Protein AF-X5H5M2-F1 (afdb_monomer_lite)

Secondary structure (DSSP, 8-state):
--HHHHHHHHHHHHTTT-EEEE-TTS-EEEE-TTS-EE-TT-TTTS----HHHHHHHHHHHTTS-----

Organism: Deinococcus deserti (strain DSM 17065 / CIP 109153 / LMG 22923 / VCD115) (NCBI:txid546414)

pLDDT: mean 73.3, std 14.76, range [41.56, 88.81]

Foldseek 3Di:
DDPVVCVVLCVLLVVLVWDWDQDPVRWIWIQAPVRDIDTQPDPPDDDNCDSVNSSVVSNVSSVPDPPDD

Sequence (69 aa):
MDEHQVQPYVEALQERGCLVTQHPDGRYSVTLPDGETIEPGAPSVHPQTPWSALIEACSRLNVTVPFGE

Radius of gyration: 12.43 Å; chains: 1; bounding box: 28×22×40 Å

Structure (mmCIF, N/CA/C/O backbone):
data_AF-X5H5M2-F1
#
_entry.id   AF-X5H5M2-F1
#
loop_
_atom_site.group_PDB
_atom_site.id
_atom_site.type_symbol
_atom_site.label_atom_id
_atom_site.label_alt_id
_atom_site.label_comp_id
_atom_site.label_asym_id
_atom_site.label_entity_id
_atom_site.label_seq_id
_atom_site.pdbx_PDB_ins_code
_atom_site.Cartn_x
_atom_site.Cartn_y
_atom_site.Cartn_z
_atom_site.occupancy
_atom_site.B_iso_or_equiv
_atom_site.auth_seq_id
_atom_site.auth_comp_id
_atom_site.auth_asym_id
_atom_site.auth_atom_id
_atom_site.pdbx_PDB_model_num
ATOM 1 N N . MET A 1 1 ? 11.985 -2.451 -13.593 1.00 52.97 1 MET A N 1
ATOM 2 C CA . MET A 1 1 ? 11.709 -2.494 -12.145 1.00 52.97 1 MET A CA 1
ATOM 3 C C . MET A 1 1 ? 11.629 -3.968 -11.810 1.00 52.97 1 MET A C 1
ATOM 5 O O . MET A 1 1 ? 10.705 -4.608 -12.285 1.00 52.97 1 MET A O 1
ATOM 9 N N . ASP A 1 2 ? 12.651 -4.526 -11.165 1.00 54.41 2 ASP A N 1
ATOM 10 C CA . ASP A 1 2 ? 12.702 -5.957 -10.842 1.00 54.41 2 ASP A CA 1
ATOM 11 C C . ASP A 1 2 ? 11.652 -6.310 -9.782 1.00 54.41 2 ASP A C 1
ATOM 13 O O . ASP A 1 2 ? 11.549 -5.615 -8.770 1.00 54.41 2 ASP A O 1
ATOM 17 N N . GLU A 1 3 ? 10.907 -7.399 -9.988 1.00 56.03 3 GLU A N 1
ATOM 18 C CA . GLU A 1 3 ? 9.853 -7.898 -9.084 1.00 56.03 3 GLU A CA 1
ATOM 19 C C . GLU A 1 3 ? 10.337 -8.057 -7.628 1.00 56.03 3 GLU A C 1
ATOM 21 O O . GLU A 1 3 ? 9.604 -7.764 -6.682 1.00 56.03 3 GLU A O 1
ATOM 26 N N . HIS A 1 4 ? 11.615 -8.396 -7.427 1.00 59.00 4 HIS A N 1
ATOM 27 C CA . HIS A 1 4 ? 12.238 -8.505 -6.101 1.00 59.00 4 HIS A CA 1
ATOM 28 C C . HIS A 1 4 ? 12.335 -7.183 -5.321 1.00 59.00 4 HIS A C 1
ATOM 30 O O . HIS A 1 4 ? 12.488 -7.208 -4.103 1.00 59.00 4 HIS A O 1
ATOM 36 N N . GLN A 1 5 ? 12.258 -6.025 -5.981 1.00 68.50 5 GLN A N 1
ATOM 37 C CA . GLN A 1 5 ? 12.263 -4.728 -5.294 1.00 68.50 5 GLN A CA 1
ATOM 38 C C . GLN A 1 5 ? 10.863 -4.314 -4.829 1.00 68.50 5 GLN A C 1
ATOM 40 O O . GLN A 1 5 ? 10.744 -3.425 -3.994 1.00 68.50 5 GLN A O 1
ATOM 45 N N . VAL A 1 6 ? 9.810 -4.938 -5.363 1.00 72.69 6 VAL A N 1
ATOM 46 C CA . VAL A 1 6 ? 8.417 -4.506 -5.187 1.00 72.69 6 VAL A CA 1
ATOM 47 C C . VAL A 1 6 ? 7.715 -5.266 -4.063 1.00 72.69 6 VAL A C 1
ATOM 49 O O . VAL A 1 6 ? 6.925 -4.683 -3.324 1.00 72.69 6 VAL A O 1
ATOM 52 N N . GLN A 1 7 ? 8.070 -6.541 -3.886 1.00 79.94 7 GLN A N 1
ATOM 53 C CA . GLN A 1 7 ? 7.562 -7.442 -2.848 1.00 79.94 7 GLN A CA 1
ATOM 54 C C . GLN A 1 7 ? 7.461 -6.816 -1.436 1.00 79.94 7 GLN A C 1
ATOM 56 O O . GLN A 1 7 ? 6.363 -6.835 -0.879 1.00 79.94 7 GLN A O 1
ATOM 61 N N . PRO A 1 8 ? 8.511 -6.172 -0.874 1.00 85.06 8 PRO A N 1
ATOM 62 C CA . PRO A 1 8 ? 8.414 -5.597 0.471 1.00 85.06 8 PRO A CA 1
ATOM 63 C C . PRO A 1 8 ? 7.398 -4.448 0.562 1.00 85.06 8 PRO A C 1
ATOM 65 O O . PRO A 1 8 ? 6.818 -4.214 1.621 1.00 85.06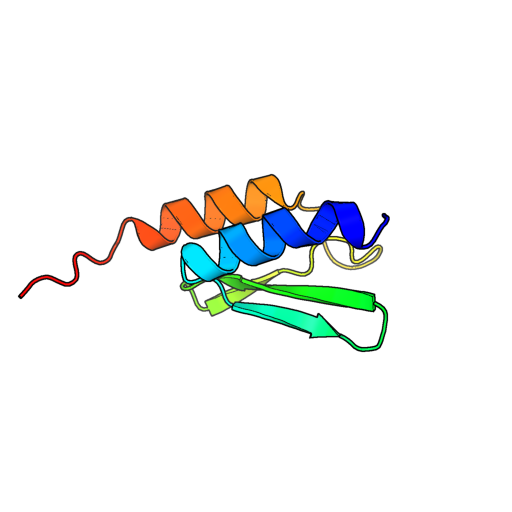 8 PRO A O 1
ATOM 68 N N . TYR A 1 9 ? 7.154 -3.727 -0.537 1.00 84.56 9 TYR A N 1
ATOM 69 C CA . TYR A 1 9 ? 6.137 -2.679 -0.570 1.00 84.56 9 TYR A CA 1
ATOM 70 C C . TYR A 1 9 ? 4.722 -3.254 -0.644 1.00 84.56 9 TYR A C 1
ATOM 72 O O . TYR A 1 9 ? 3.814 -2.715 -0.016 1.00 84.56 9 TYR A O 1
ATOM 80 N N . VAL A 1 10 ? 4.542 -4.346 -1.394 1.00 84.00 10 VAL A N 1
ATOM 81 C CA . VAL A 1 10 ? 3.274 -5.083 -1.477 1.00 84.00 10 VAL A CA 1
ATOM 82 C C . VAL A 1 10 ? 2.862 -5.575 -0.090 1.00 84.00 10 VAL A C 1
ATOM 84 O O . VAL A 1 10 ? 1.748 -5.295 0.346 1.00 84.00 10 VAL A O 1
ATOM 87 N N . GLU A 1 11 ? 3.779 -6.233 0.622 1.00 86.88 11 GLU A N 1
ATOM 88 C CA . GLU A 1 11 ? 3.542 -6.725 1.984 1.00 86.88 11 GLU A CA 1
ATOM 89 C C . GLU A 1 11 ? 3.218 -5.571 2.942 1.00 86.88 11 GLU A C 1
ATOM 91 O O . GLU A 1 11 ? 2.219 -5.616 3.654 1.00 86.88 11 GLU A O 1
ATOM 96 N N . ALA A 1 12 ? 3.991 -4.479 2.903 1.00 87.12 12 ALA A N 1
ATOM 97 C CA . ALA A 1 12 ? 3.748 -3.315 3.756 1.00 87.12 12 ALA A CA 1
ATOM 98 C C . ALA A 1 12 ? 2.384 -2.644 3.510 1.00 87.12 12 ALA A C 1
ATOM 100 O O . ALA A 1 12 ? 1.795 -2.097 4.442 1.00 87.12 12 ALA A O 1
ATOM 101 N N . LEU A 1 13 ? 1.884 -2.654 2.272 1.00 86.12 13 LEU A N 1
ATOM 102 C CA . LEU A 1 13 ? 0.550 -2.156 1.930 1.00 86.12 13 LEU A CA 1
ATOM 103 C C . LEU A 1 13 ? -0.550 -3.083 2.458 1.00 86.12 13 LEU A C 1
ATOM 105 O O . LEU A 1 13 ? -1.509 -2.598 3.056 1.00 86.12 13 LEU A O 1
ATOM 109 N N . GLN A 1 14 ? -0.393 -4.396 2.281 1.00 85.12 14 GLN A N 1
ATOM 110 C CA . GLN A 1 14 ? -1.351 -5.400 2.754 1.00 85.12 14 GLN A CA 1
ATOM 111 C C . GLN A 1 14 ? -1.466 -5.410 4.284 1.00 85.12 14 GLN A C 1
ATOM 113 O O . GLN A 1 14 ? -2.578 -5.379 4.807 1.00 85.12 14 GLN A O 1
ATOM 118 N N . GLU A 1 15 ? -0.342 -5.321 5.000 1.00 86.12 15 GLU A N 1
ATOM 119 C CA . GLU A 1 15 ? -0.288 -5.192 6.468 1.00 86.12 15 GLU A CA 1
ATOM 120 C C . GLU A 1 15 ? -0.990 -3.921 6.986 1.00 86.12 15 GLU A C 1
ATOM 122 O O . GLU A 1 15 ? -1.405 -3.846 8.140 1.00 86.12 15 GLU A O 1
ATOM 127 N N . ARG A 1 16 ? -1.134 -2.900 6.134 1.00 84.44 16 ARG A N 1
ATOM 128 C CA . ARG A 1 16 ? -1.810 -1.630 6.448 1.00 84.44 16 ARG A CA 1
ATOM 129 C C . ARG A 1 16 ? -3.280 -1.598 6.028 1.00 84.44 16 ARG A C 1
ATOM 131 O O . ARG A 1 16 ? -3.921 -0.565 6.198 1.00 84.44 16 ARG A O 1
ATOM 138 N N . GLY A 1 17 ? -3.806 -2.690 5.471 1.00 84.00 17 GLY A N 1
ATOM 139 C CA . GLY A 1 17 ? -5.188 -2.778 4.998 1.00 84.00 17 GLY A CA 1
ATOM 140 C C . GLY A 1 17 ? -5.410 -2.293 3.561 1.00 84.00 17 GLY A C 1
ATOM 141 O O . GLY A 1 17 ? -6.558 -2.145 3.147 1.00 84.00 17 GLY A O 1
ATOM 142 N N . CYS A 1 18 ? -4.349 -2.061 2.783 1.00 85.88 18 CYS A N 1
ATOM 143 C CA . CYS A 1 18 ? -4.469 -1.797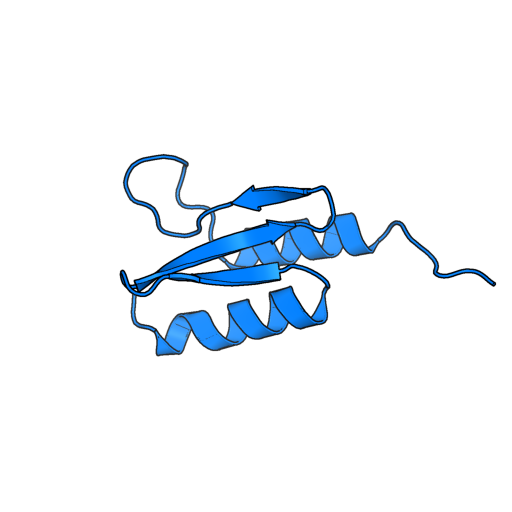 1.350 1.00 85.88 18 CYS A CA 1
ATOM 144 C C . CYS A 1 18 ? -4.454 -3.089 0.540 1.00 85.88 18 CYS A C 1
ATOM 146 O O . CYS A 1 18 ? -3.637 -3.982 0.758 1.00 85.88 18 CYS A O 1
ATOM 148 N N . LEU A 1 19 ? -5.327 -3.167 -0.458 1.00 88.81 19 LEU A N 1
ATOM 149 C CA . LEU A 1 19 ? -5.440 -4.339 -1.312 1.00 88.81 19 LEU A CA 1
ATOM 150 C C . LEU A 1 19 ? -4.529 -4.188 -2.525 1.00 88.81 19 LEU A C 1
ATOM 152 O O . LEU A 1 19 ? -4.762 -3.358 -3.397 1.00 88.81 19 LEU A O 1
ATOM 156 N N . VAL A 1 20 ? -3.493 -5.014 -2.595 1.00 87.19 20 VAL A N 1
ATOM 157 C CA . VAL A 1 20 ? -2.576 -5.042 -3.736 1.00 87.19 20 VAL A CA 1
ATOM 158 C C . VAL A 1 20 ? -2.908 -6.228 -4.633 1.00 87.19 20 VAL A C 1
ATOM 160 O O . VAL A 1 20 ? -2.910 -7.371 -4.183 1.00 87.19 20 VAL A O 1
ATOM 163 N N . THR A 1 21 ? -3.175 -5.950 -5.904 1.00 87.69 21 THR A N 1
ATOM 164 C CA . THR A 1 21 ? -3.466 -6.931 -6.951 1.00 87.69 21 THR A CA 1
ATOM 165 C C . THR A 1 21 ? -2.329 -6.943 -7.961 1.00 87.69 21 THR A C 1
ATOM 167 O O . THR A 1 21 ? -2.041 -5.922 -8.585 1.00 87.69 21 THR A O 1
ATOM 170 N N . GLN A 1 22 ? -1.692 -8.099 -8.140 1.00 84.31 22 GLN A N 1
ATOM 171 C CA . GLN A 1 22 ? -0.748 -8.328 -9.231 1.00 84.31 22 GLN A CA 1
ATOM 172 C C . GLN A 1 22 ? -1.511 -8.839 -10.454 1.00 84.31 22 GLN A C 1
ATOM 174 O O . GLN A 1 22 ? -2.246 -9.824 -10.379 1.00 84.31 22 GLN A O 1
ATOM 179 N N . HIS A 1 23 ? -1.330 -8.170 -11.586 1.00 82.88 23 HIS A N 1
ATOM 180 C CA . HIS A 1 23 ? -1.867 -8.599 -12.868 1.00 82.88 23 HIS A CA 1
ATOM 181 C C . HIS A 1 23 ? -0.908 -9.584 -13.543 1.00 82.88 23 HIS A C 1
ATOM 183 O O . HIS A 1 23 ? 0.309 -9.439 -13.414 1.00 82.88 23 HIS A O 1
ATOM 189 N N . PRO A 1 24 ? -1.425 -10.530 -14.346 1.00 76.69 24 PRO A N 1
ATOM 190 C CA . PRO A 1 24 ? -0.594 -11.468 -15.110 1.00 76.69 24 PRO A CA 1
ATOM 191 C C . PRO A 1 24 ? 0.307 -10.780 -16.152 1.00 76.69 24 PRO A C 1
ATOM 193 O O . PRO A 1 24 ? 1.262 -11.373 -16.634 1.00 76.69 24 PRO A O 1
ATOM 196 N N . ASP A 1 25 ? 0.005 -9.523 -16.481 1.00 76.88 25 ASP A N 1
ATOM 197 C CA . ASP A 1 25 ? 0.768 -8.638 -17.369 1.00 76.88 25 ASP A CA 1
ATOM 198 C C . ASP A 1 25 ? 2.021 -8.033 -16.689 1.00 76.88 25 ASP A C 1
ATOM 200 O O . ASP A 1 25 ? 2.759 -7.271 -17.303 1.00 76.88 25 ASP A O 1
ATOM 204 N N . GLY A 1 26 ? 2.256 -8.328 -15.401 1.00 74.12 26 GLY A N 1
ATOM 205 C CA . GLY A 1 26 ? 3.367 -7.775 -14.613 1.00 74.12 26 GLY A CA 1
ATOM 206 C C . GLY A 1 26 ? 3.097 -6.385 -14.022 1.00 74.12 26 GLY A C 1
ATOM 207 O O . GLY A 1 26 ? 3.971 -5.791 -13.391 1.00 74.12 26 GLY A O 1
ATOM 208 N N . ARG A 1 27 ? 1.883 -5.852 -14.202 1.00 79.50 27 ARG A N 1
ATOM 209 C CA . ARG A 1 27 ? 1.415 -4.620 -13.548 1.00 79.50 27 ARG A CA 1
ATOM 210 C C . ARG A 1 27 ? 0.880 -4.901 -12.148 1.00 79.50 27 ARG A C 1
ATOM 212 O O . ARG A 1 27 ? 0.370 -5.983 -11.876 1.00 79.50 27 ARG A O 1
ATOM 219 N N . TYR A 1 28 ? 0.919 -3.892 -11.286 1.00 82.62 28 TYR A N 1
ATOM 220 C CA . TYR A 1 28 ? 0.320 -3.947 -9.957 1.00 82.62 28 TYR A CA 1
ATOM 221 C C . TYR A 1 28 ? -0.720 -2.836 -9.804 1.00 82.62 28 TYR A C 1
ATOM 223 O O . TYR A 1 28 ? -0.507 -1.713 -10.258 1.00 82.62 28 TYR A O 1
ATOM 231 N N . SER A 1 29 ? -1.826 -3.146 -9.135 1.00 86.56 29 SER A N 1
ATOM 232 C CA . SER A 1 29 ? -2.848 -2.186 -8.714 1.00 86.56 29 SER A CA 1
ATOM 233 C C . SER A 1 29 ? -2.978 -2.221 -7.198 1.00 86.56 29 SER A C 1
ATOM 235 O O . SER A 1 29 ? -3.010 -3.290 -6.600 1.00 86.56 29 SER A O 1
ATOM 237 N N . VAL A 1 30 ? -3.070 -1.059 -6.571 1.00 86.88 30 VAL A N 1
ATOM 238 C CA . VAL A 1 30 ? -3.193 -0.877 -5.128 1.00 86.88 30 VAL A CA 1
ATOM 239 C C . VAL A 1 30 ? -4.507 -0.163 -4.862 1.00 86.88 30 VAL A C 1
ATOM 241 O O . VAL A 1 30 ? -4.686 0.976 -5.271 1.00 86.88 30 VAL A O 1
ATOM 244 N N . THR A 1 31 ? -5.427 -0.831 -4.183 1.00 87.69 31 THR A N 1
ATOM 245 C CA . THR A 1 31 ? -6.691 -0.259 -3.727 1.00 87.69 31 THR A CA 1
ATOM 246 C C . THR A 1 31 ? -6.513 0.184 -2.285 1.00 87.69 31 THR A C 1
ATOM 248 O O . THR A 1 31 ? -6.241 -0.629 -1.398 1.00 87.69 31 THR A O 1
ATOM 251 N N . LEU A 1 32 ? -6.612 1.486 -2.064 1.00 86.62 32 LEU A N 1
ATOM 252 C CA . LEU A 1 32 ? -6.601 2.092 -0.747 1.00 86.62 32 LEU A CA 1
ATOM 253 C C . LEU A 1 32 ? -7.904 1.747 -0.002 1.00 86.62 32 LEU A C 1
ATOM 255 O O . LEU A 1 32 ? -8.934 1.527 -0.642 1.00 86.62 32 LEU A O 1
ATOM 259 N N . PRO A 1 33 ? -7.908 1.749 1.341 1.00 79.88 33 PRO A N 1
ATOM 260 C CA . PRO A 1 33 ? -9.119 1.517 2.134 1.00 79.88 33 PRO A CA 1
ATOM 261 C C . PRO A 1 33 ? -10.201 2.592 1.929 1.00 79.88 33 PRO A C 1
ATOM 263 O O . PRO A 1 33 ? -11.357 2.360 2.261 1.00 79.88 33 PRO A O 1
ATOM 266 N N . ASP A 1 34 ? -9.848 3.737 1.339 1.00 81.75 34 ASP A N 1
ATOM 267 C CA . ASP A 1 34 ? -10.797 4.771 0.895 1.00 81.75 34 ASP A CA 1
ATOM 268 C C . ASP A 1 34 ? -11.635 4.328 -0.327 1.00 81.75 34 ASP A C 1
ATOM 270 O O . ASP A 1 34 ? -12.654 4.929 -0.649 1.00 81.75 34 ASP A O 1
ATOM 274 N N . GLY A 1 35 ? -11.224 3.251 -1.010 1.00 80.38 35 GLY A N 1
ATOM 275 C CA . GLY A 1 35 ? -11.812 2.770 -2.264 1.00 80.38 35 GLY A CA 1
ATOM 276 C C . GLY A 1 35 ? -11.100 3.282 -3.521 1.00 80.38 35 GLY A C 1
ATOM 277 O O . GLY A 1 35 ? -11.416 2.850 -4.630 1.00 80.38 35 GLY A O 1
ATOM 278 N N . GLU A 1 36 ? -10.112 4.165 -3.374 1.00 84.00 36 GLU A N 1
ATOM 279 C CA . GLU A 1 36 ? -9.289 4.650 -4.483 1.00 84.00 36 GLU A CA 1
ATOM 280 C C . GLU A 1 36 ? -8.328 3.561 -4.984 1.00 84.00 36 GLU A C 1
ATOM 282 O O . GLU A 1 36 ? -7.631 2.923 -4.200 1.00 84.00 36 GLU A O 1
ATOM 287 N N . THR A 1 37 ? -8.266 3.350 -6.302 1.00 85.50 37 THR A N 1
ATOM 288 C CA . THR A 1 37 ? -7.360 2.374 -6.930 1.00 85.50 37 THR A CA 1
ATOM 289 C C . THR A 1 37 ? -6.245 3.090 -7.683 1.00 85.50 37 THR A C 1
ATOM 291 O O . THR A 1 37 ? -6.511 3.895 -8.573 1.00 85.50 37 THR A O 1
ATOM 294 N N . ILE A 1 38 ? -4.994 2.768 -7.357 1.00 81.94 38 ILE A N 1
ATOM 295 C CA . ILE A 1 38 ? -3.788 3.385 -7.912 1.00 81.94 38 ILE A CA 1
ATOM 296 C C . ILE A 1 38 ? -2.891 2.307 -8.521 1.00 81.94 38 ILE A C 1
ATOM 298 O O . ILE A 1 38 ? -2.634 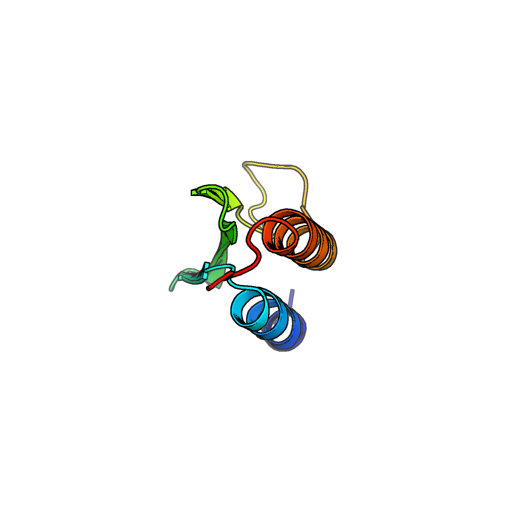1.280 -7.904 1.00 81.94 38 ILE A O 1
ATOM 302 N N . GLU A 1 39 ? -2.368 2.539 -9.722 1.00 82.19 39 GLU A N 1
ATOM 303 C CA . GLU A 1 39 ? -1.452 1.617 -10.405 1.00 82.19 39 GLU A CA 1
ATOM 304 C C . GLU A 1 39 ? -0.007 2.144 -10.359 1.00 82.19 39 GLU A C 1
ATOM 306 O O . GLU A 1 39 ? 0.390 2.941 -11.220 1.00 82.19 39 GLU A O 1
ATOM 311 N N . PRO A 1 40 ? 0.813 1.733 -9.373 1.00 70.62 40 PRO A N 1
ATOM 312 C CA . PRO A 1 40 ? 2.221 2.105 -9.345 1.00 70.62 40 PRO A CA 1
ATOM 313 C C . PRO A 1 40 ? 2.964 1.494 -10.541 1.00 70.62 40 PRO A C 1
ATOM 315 O O . PRO A 1 40 ? 3.089 0.278 -10.671 1.00 70.62 40 PRO A O 1
ATOM 318 N N . GLY A 1 41 ? 3.502 2.352 -11.410 1.00 60.34 41 GLY A N 1
ATOM 319 C CA . GLY A 1 41 ? 4.349 1.936 -12.533 1.00 60.34 41 GLY A CA 1
ATOM 320 C C . GLY A 1 41 ? 3.645 1.794 -13.884 1.00 60.34 41 GLY A C 1
ATOM 321 O O . GLY A 1 41 ? 4.296 1.387 -14.845 1.00 60.34 41 GLY A O 1
ATOM 322 N N . ALA A 1 42 ? 2.368 2.166 -14.010 1.00 58.66 42 ALA A N 1
ATOM 323 C CA . ALA A 1 42 ? 1.740 2.294 -15.324 1.00 58.66 42 ALA A CA 1
ATOM 324 C C . ALA A 1 42 ? 2.354 3.495 -16.088 1.00 58.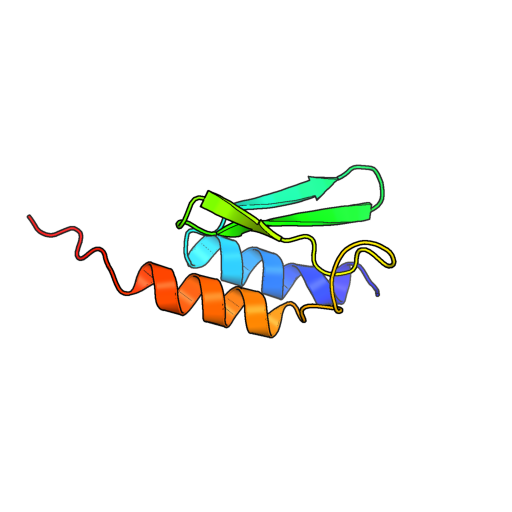66 42 ALA A C 1
ATOM 326 O O . ALA A 1 42 ? 2.248 4.628 -15.617 1.00 58.66 42 ALA A O 1
ATOM 327 N N . PRO A 1 43 ? 2.973 3.301 -17.272 1.00 51.25 43 PRO A N 1
ATOM 328 C CA . PRO A 1 43 ? 3.669 4.372 -17.996 1.00 51.25 43 PRO A CA 1
ATOM 329 C C . PRO A 1 43 ? 2.736 5.424 -18.619 1.00 51.25 43 PRO A C 1
ATOM 331 O O . PRO A 1 43 ? 3.221 6.390 -19.204 1.00 51.25 43 PRO A O 1
ATOM 334 N N . SER A 1 44 ? 1.414 5.242 -18.539 1.00 49.19 44 SER A N 1
ATOM 335 C CA . SER A 1 44 ? 0.470 5.953 -19.410 1.00 49.19 44 SER A CA 1
ATOM 336 C C . SER A 1 44 ? -0.652 6.713 -18.703 1.00 49.19 44 SER A C 1
ATOM 338 O O . SER A 1 44 ? -1.312 7.498 -19.374 1.00 49.19 44 SER A O 1
ATOM 340 N N . VAL A 1 45 ? -0.909 6.504 -17.403 1.00 46.66 45 VAL A N 1
ATOM 341 C CA . VAL A 1 45 ? -2.180 6.975 -16.804 1.00 46.66 45 VAL A CA 1
ATOM 342 C C . VAL A 1 45 ? -2.029 7.879 -15.576 1.00 46.66 45 VAL A C 1
ATOM 344 O O . VAL A 1 45 ? -2.882 8.736 -15.388 1.00 46.66 45 VAL A O 1
ATOM 347 N N . HIS A 1 46 ? -0.946 7.821 -14.798 1.00 41.56 46 HIS A N 1
ATOM 348 C CA . HIS A 1 46 ? -0.736 8.766 -13.689 1.00 41.56 46 HIS A CA 1
ATOM 349 C C . HIS A 1 46 ? 0.758 8.960 -13.384 1.00 41.56 46 HIS A C 1
ATOM 351 O O . HIS A 1 46 ? 1.555 8.074 -13.708 1.00 41.56 46 HIS A O 1
ATOM 357 N N . PRO A 1 47 ? 1.174 10.113 -12.809 1.00 48.56 47 PRO A N 1
ATOM 358 C CA . PRO A 1 47 ? 2.568 1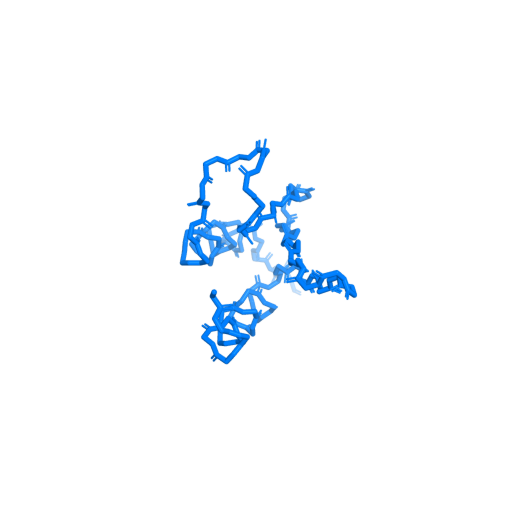0.341 -12.440 1.00 48.56 47 PRO A CA 1
ATOM 359 C C . PRO A 1 47 ? 3.030 9.179 -11.571 1.00 48.56 47 PRO A C 1
ATOM 361 O O . PRO A 1 47 ? 2.288 8.749 -10.689 1.00 48.56 47 PRO A O 1
ATOM 364 N N . GLN A 1 48 ? 4.218 8.659 -11.882 1.00 56.81 48 GLN A N 1
ATOM 365 C CA . GLN A 1 48 ? 4.855 7.495 -11.270 1.00 56.81 48 GLN A CA 1
ATOM 366 C C . GLN A 1 48 ? 4.771 7.597 -9.749 1.00 56.81 48 GLN A C 1
ATOM 368 O O . GLN A 1 48 ? 5.649 8.172 -9.111 1.00 56.81 48 GLN A O 1
ATOM 373 N N . THR A 1 49 ? 3.681 7.102 -9.169 1.00 68.81 49 THR A N 1
ATOM 374 C CA . THR A 1 49 ? 3.468 7.222 -7.737 1.00 68.81 49 THR A CA 1
ATOM 375 C C . THR A 1 49 ? 4.372 6.165 -7.137 1.00 68.81 49 THR A C 1
ATOM 377 O O . THR A 1 49 ? 4.173 4.976 -7.412 1.00 68.81 49 THR A O 1
ATOM 380 N N . PRO A 1 50 ? 5.436 6.565 -6.421 1.00 76.19 50 PRO A N 1
ATOM 381 C CA . PRO A 1 50 ? 6.363 5.594 -5.890 1.00 76.19 50 PRO A CA 1
ATOM 382 C C . PRO A 1 50 ? 5.624 4.737 -4.866 1.00 76.19 50 PRO A C 1
ATOM 384 O O . PRO A 1 50 ? 4.740 5.212 -4.151 1.00 76.19 50 PRO A O 1
ATOM 387 N N . TRP A 1 51 ? 6.018 3.474 -4.763 1.00 80.44 51 TRP A N 1
ATOM 388 C CA . TRP A 1 51 ? 5.436 2.539 -3.804 1.00 80.44 51 TRP A CA 1
ATOM 389 C C . TRP A 1 51 ? 5.466 3.060 -2.357 1.00 80.44 51 TRP A C 1
ATOM 391 O O . TRP A 1 51 ? 4.541 2.809 -1.591 1.00 80.44 51 TRP A O 1
ATOM 401 N N . SER A 1 52 ? 6.476 3.858 -1.996 1.00 81.88 52 SER A N 1
ATOM 402 C CA . SER A 1 52 ? 6.551 4.544 -0.701 1.00 81.88 52 SER A CA 1
ATOM 403 C C . SER A 1 52 ? 5.396 5.523 -0.464 1.00 81.88 52 SER A C 1
ATOM 405 O O . SER A 1 52 ? 4.830 5.530 0.625 1.00 81.88 52 SER A O 1
ATOM 407 N N . ALA A 1 53 ? 4.991 6.295 -1.476 1.00 83.56 53 ALA A N 1
ATOM 408 C CA . ALA A 1 53 ? 3.874 7.231 -1.352 1.00 83.56 53 ALA A CA 1
ATOM 409 C C . ALA A 1 53 ? 2.541 6.498 -1.147 1.00 83.56 53 ALA A C 1
ATOM 411 O O . ALA A 1 53 ? 1.688 6.973 -0.402 1.00 83.56 53 ALA A O 1
ATOM 412 N N . LEU A 1 54 ? 2.378 5.315 -1.750 1.00 83.19 54 LEU A N 1
ATOM 413 C CA . LEU A 1 54 ? 1.208 4.467 -1.516 1.00 83.19 54 LEU A CA 1
ATOM 414 C C . LEU A 1 54 ? 1.173 3.937 -0.086 1.00 83.19 54 LEU A C 1
ATOM 416 O O . LEU A 1 54 ? 0.111 3.925 0.526 1.00 83.19 54 LEU A O 1
ATOM 420 N N . ILE A 1 55 ? 2.320 3.535 0.469 1.00 84.50 55 ILE A N 1
ATOM 421 C CA . ILE A 1 55 ? 2.413 3.109 1.873 1.00 84.50 55 ILE A CA 1
ATOM 422 C C . ILE A 1 55 ? 2.003 4.250 2.798 1.00 84.50 55 ILE A C 1
ATOM 424 O O . ILE A 1 55 ? 1.242 4.030 3.739 1.00 84.50 55 ILE A O 1
ATOM 428 N N . GLU A 1 56 ? 2.480 5.466 2.533 1.00 84.44 56 GLU A N 1
ATOM 429 C CA . GLU A 1 56 ? 2.088 6.645 3.301 1.00 84.44 56 GLU A CA 1
ATOM 430 C C . GLU A 1 56 ? 0.597 6.957 3.142 1.00 84.44 56 GLU A C 1
ATOM 432 O O . GLU A 1 56 ? -0.080 7.163 4.147 1.00 84.44 56 GLU A O 1
ATOM 437 N N . ALA A 1 57 ? 0.053 6.926 1.922 1.00 83.88 57 ALA A N 1
ATOM 438 C CA . ALA A 1 57 ? -1.374 7.130 1.664 1.00 83.88 57 ALA A CA 1
ATOM 439 C C . ALA A 1 57 ? -2.234 6.096 2.405 1.00 83.88 57 ALA A C 1
ATOM 441 O O . ALA A 1 57 ? -3.148 6.460 3.145 1.00 83.88 57 ALA A O 1
ATOM 442 N N . CYS A 1 58 ? -1.866 4.819 2.300 1.00 82.38 58 CYS A N 1
ATOM 443 C CA . CYS A 1 58 ? -2.475 3.722 3.037 1.00 82.38 58 CYS A CA 1
ATOM 444 C C . CYS A 1 58 ? -2.416 3.957 4.549 1.00 82.38 58 CYS A C 1
ATOM 446 O O . CYS A 1 58 ? -3.415 3.847 5.253 1.00 82.38 58 CYS A O 1
ATOM 448 N N . SER A 1 59 ? -1.245 4.360 5.050 1.00 83.56 59 SER A N 1
ATOM 449 C CA . SER A 1 59 ? -1.027 4.652 6.465 1.00 83.56 59 SER A CA 1
ATOM 450 C C . SER A 1 59 ? -1.878 5.811 6.973 1.00 83.56 59 SER A C 1
ATOM 452 O O . SER A 1 59 ? -2.298 5.781 8.126 1.00 83.56 59 SER A O 1
ATOM 454 N N . ARG A 1 60 ? -2.077 6.849 6.152 1.00 81.31 60 ARG A N 1
ATOM 455 C CA . ARG A 1 60 ? -2.887 8.021 6.507 1.00 81.31 60 ARG A CA 1
ATOM 456 C C . ARG A 1 60 ? -4.359 7.650 6.613 1.00 81.31 60 ARG A C 1
ATOM 458 O O . ARG A 1 60 ? -5.023 8.118 7.529 1.00 81.31 60 ARG A O 1
ATOM 465 N N . LEU A 1 61 ? -4.842 6.791 5.719 1.00 74.12 61 LEU A N 1
ATOM 466 C CA . LEU A 1 61 ? -6.225 6.320 5.734 1.00 74.12 61 LEU A CA 1
ATOM 467 C C . LEU A 1 61 ? -6.478 5.294 6.848 1.00 74.12 61 LEU A C 1
ATOM 469 O O . LEU A 1 61 ? -7.519 5.332 7.494 1.00 74.12 61 LEU A O 1
ATOM 473 N N . ASN A 1 62 ? -5.488 4.456 7.167 1.00 63.31 62 ASN A N 1
ATOM 474 C CA . ASN A 1 62 ? -5.548 3.531 8.301 1.00 63.31 62 ASN A CA 1
ATOM 475 C C . ASN A 1 62 ? -5.579 4.246 9.674 1.00 63.31 62 ASN A C 1
ATOM 477 O O . ASN A 1 62 ? -5.796 3.610 10.701 1.00 63.31 62 ASN A O 1
ATOM 481 N N . VAL A 1 63 ? -5.383 5.572 9.723 1.00 55.38 63 VAL A N 1
ATOM 482 C CA . VAL A 1 63 ? -5.449 6.361 10.967 1.00 55.38 63 VAL A CA 1
ATOM 483 C C . VAL A 1 63 ? -6.884 6.715 11.383 1.00 55.38 63 VAL A C 1
ATOM 485 O O . VAL A 1 63 ? -7.093 7.285 12.452 1.00 55.38 63 VAL A O 1
ATOM 488 N N . THR A 1 64 ? -7.901 6.377 10.585 1.00 45.91 64 THR A N 1
ATOM 489 C CA . THR A 1 64 ? -9.307 6.668 10.916 1.00 45.91 64 THR A CA 1
ATOM 490 C C . THR A 1 64 ? -10.197 5.445 10.749 1.00 45.91 64 THR A C 1
ATOM 492 O O . THR A 1 64 ? -11.171 5.460 10.017 1.00 45.91 64 THR A O 1
ATOM 495 N N . VAL A 1 65 ? -9.893 4.395 11.501 1.00 47.66 65 VAL A N 1
ATOM 496 C CA . VAL A 1 65 ? -10.906 3.746 12.338 1.00 47.66 65 VAL A CA 1
ATOM 497 C C . VAL A 1 65 ? -10.185 3.232 13.583 1.00 47.66 65 VAL A C 1
ATOM 499 O O . VAL A 1 65 ? -9.444 2.253 13.492 1.00 47.66 65 VAL A O 1
ATOM 502 N N . PRO A 1 66 ? -10.370 3.824 14.778 1.00 44.34 66 PRO A N 1
ATOM 503 C CA . PRO A 1 66 ? -10.358 2.955 15.936 1.00 44.34 66 PRO A CA 1
ATOM 504 C C . PRO A 1 66 ? -11.442 1.912 15.649 1.00 44.34 66 PRO A C 1
ATOM 506 O O . PRO A 1 66 ? -12.619 2.254 15.544 1.00 44.34 66 PRO A O 1
ATOM 509 N N . PHE A 1 67 ? -11.063 0.647 15.482 1.00 46.25 67 PHE A N 1
ATOM 510 C CA . PHE A 1 67 ? -11.965 -0.424 15.882 1.00 46.25 67 PHE A CA 1
ATOM 511 C C . PHE A 1 67 ? -12.166 -0.230 17.391 1.00 46.25 67 PHE A C 1
ATOM 513 O O . PHE A 1 67 ? -11.399 -0.729 18.208 1.00 46.25 67 PHE A O 1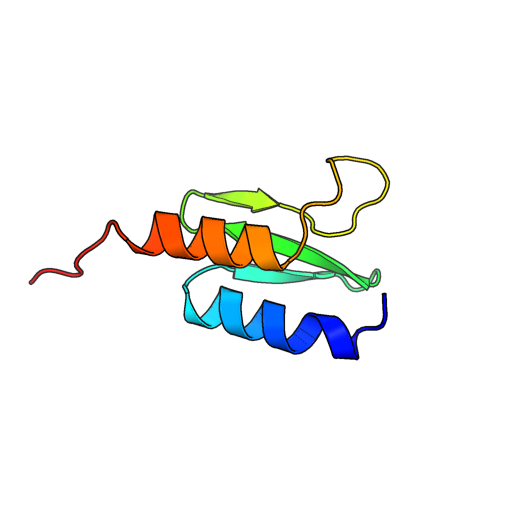
ATOM 520 N N . GLY A 1 68 ? -13.104 0.647 17.739 1.00 50.19 68 GLY A N 1
ATOM 521 C CA . GLY A 1 68 ? -13.628 0.821 19.076 1.00 50.19 68 GLY A CA 1
ATOM 522 C C . GLY A 1 68 ? -14.966 0.112 19.124 1.00 50.19 68 GLY A C 1
ATOM 523 O O . GLY A 1 68 ? -15.929 0.606 18.549 1.00 50.19 68 GLY A O 1
ATOM 524 N N . GLU A 1 69 ? -14.981 -1.082 19.706 1.00 45.53 69 GLU A N 1
ATOM 525 C CA . GLU A 1 69 ? -15.617 -1.383 21.000 1.00 45.53 69 GLU A CA 1
ATOM 526 C C . GLU A 1 69 ? -15.264 -2.810 21.437 1.00 45.53 69 GLU A C 1
ATOM 528 O O . GLU A 1 69 ? -15.263 -3.721 20.577 1.00 45.53 69 GLU A O 1
#